Protein AF-A0A9E4IPT0-F1 (afdb_monomer_lite)

Sequence (83 aa):
MPRELTYPVQAKLIEDVAWYVDADGGLDVDRLLVAFQAFFREHSEHWLGRFDYAEAGPQLILQAFLQRVVNGGGRIEREYGLG

Secondary structure (DSSP, 8-state):
---PPPHHHHHTT---TTTTB-TTSSB-HHHHHHHHHHHHHHHHHHHHTT-S-TTTHHHHHHHHHHHHHHHTT----------

Radius of gyration: 15.43 Å; chains: 1; bounding box: 28×45×4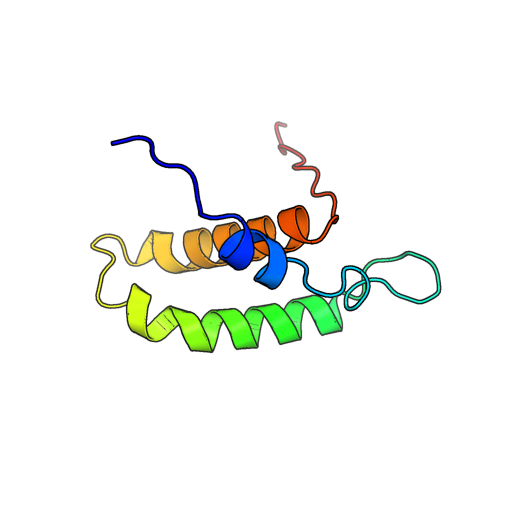2 Å

Structure (mmCIF, N/CA/C/O backbone):
data_AF-A0A9E4IPT0-F1
#
_entry.id   AF-A0A9E4IPT0-F1
#
loop_
_atom_site.group_PDB
_atom_site.id
_atom_site.type_symbol
_atom_site.label_atom_id
_atom_site.label_alt_id
_atom_site.label_comp_id
_atom_site.label_asym_id
_atom_site.label_entity_id
_atom_site.label_seq_id
_atom_site.pdbx_PDB_ins_code
_atom_site.Cartn_x
_atom_site.Cartn_y
_atom_site.Cartn_z
_atom_site.occupancy
_atom_site.B_iso_or_equiv
_atom_site.auth_seq_id
_atom_site.auth_comp_id
_atom_site.auth_asym_id
_atom_site.auth_atom_id
_atom_site.pdbx_PDB_model_num
ATOM 1 N N . MET A 1 1 ? 14.654 -16.271 23.999 1.00 44.81 1 MET A N 1
ATOM 2 C CA . MET A 1 1 ? 13.930 -16.701 22.783 1.00 44.81 1 MET A CA 1
ATOM 3 C C . MET A 1 1 ? 14.347 -15.761 21.658 1.00 44.81 1 MET A C 1
ATOM 5 O O . MET A 1 1 ? 13.999 -14.586 21.765 1.00 44.81 1 MET A O 1
ATOM 9 N N . PRO A 1 2 ? 15.151 -16.179 20.663 1.00 45.75 2 PRO A N 1
ATOM 10 C CA . PRO A 1 2 ? 15.462 -15.303 19.540 1.00 45.75 2 PRO A CA 1
ATOM 11 C C . PRO A 1 2 ? 14.216 -15.159 18.656 1.00 45.75 2 PRO A C 1
ATOM 13 O O . PRO A 1 2 ? 13.514 -16.135 18.399 1.00 45.75 2 PRO A O 1
ATOM 16 N N . ARG A 1 3 ? 13.908 -13.922 18.257 1.00 51.41 3 ARG A N 1
ATOM 17 C CA . ARG A 1 3 ? 12.752 -13.549 17.428 1.00 51.41 3 ARG A CA 1
ATOM 18 C C . ARG A 1 3 ? 13.128 -13.586 15.945 1.00 51.41 3 ARG A C 1
ATOM 20 O O . ARG A 1 3 ? 13.035 -12.568 15.271 1.00 51.41 3 ARG A O 1
ATOM 27 N N . GLU A 1 4 ? 13.600 -14.721 15.449 1.00 54.66 4 GLU A N 1
ATOM 28 C CA . GLU A 1 4 ? 13.869 -14.870 14.017 1.00 54.66 4 GLU A CA 1
ATOM 29 C C . GLU A 1 4 ? 12.763 -15.700 13.367 1.00 54.66 4 GLU A C 1
ATOM 31 O O . GLU A 1 4 ? 12.470 -16.825 13.777 1.00 54.66 4 GLU A O 1
ATOM 36 N N . LEU A 1 5 ? 12.106 -15.092 12.375 1.00 50.25 5 LEU A N 1
ATOM 37 C CA . LEU A 1 5 ? 11.144 -15.750 11.498 1.00 50.25 5 LEU A CA 1
ATOM 38 C C . LEU A 1 5 ? 11.837 -16.932 10.819 1.00 50.25 5 LEU A C 1
ATOM 40 O O . LEU A 1 5 ? 12.861 -16.780 10.162 1.00 50.25 5 LEU A O 1
ATOM 44 N N . THR A 1 6 ? 11.276 -18.123 10.996 1.00 48.19 6 THR A N 1
ATOM 45 C CA . THR A 1 6 ? 11.810 -19.361 10.433 1.00 48.19 6 THR A CA 1
ATOM 46 C C . THR A 1 6 ? 11.809 -19.259 8.902 1.00 48.19 6 THR A C 1
ATOM 48 O O . THR A 1 6 ? 10.781 -18.942 8.305 1.00 48.19 6 THR A O 1
ATOM 51 N N . TYR A 1 7 ? 12.942 -19.575 8.271 1.00 52.81 7 TYR A N 1
ATOM 52 C CA . TYR A 1 7 ? 13.203 -19.574 6.820 1.00 52.81 7 TYR A CA 1
ATOM 53 C C . TYR A 1 7 ? 12.019 -19.949 5.884 1.00 52.81 7 TYR A C 1
ATOM 55 O O . TYR A 1 7 ? 11.808 -19.247 4.894 1.00 52.81 7 TYR A O 1
ATOM 63 N N . PRO A 1 8 ? 11.173 -20.970 6.159 1.00 48.97 8 PRO A N 1
ATOM 64 C CA . PRO A 1 8 ? 10.018 -21.278 5.305 1.00 48.97 8 PRO A CA 1
ATOM 65 C C . PRO A 1 8 ? 8.918 -20.199 5.276 1.00 48.97 8 PRO A C 1
ATOM 67 O O . PRO A 1 8 ? 8.170 -20.136 4.303 1.00 48.97 8 PRO A O 1
ATOM 70 N N . VAL A 1 9 ? 8.802 -19.3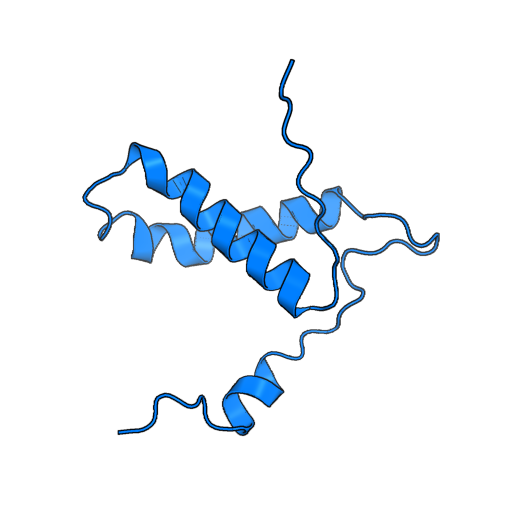42 6.299 1.00 53.25 9 VAL A N 1
ATOM 71 C CA . VAL A 1 9 ? 7.854 -18.209 6.303 1.00 53.25 9 VAL A CA 1
ATOM 72 C C . VAL A 1 9 ? 8.375 -17.071 5.424 1.00 53.25 9 VAL A C 1
ATOM 74 O O . VAL A 1 9 ? 7.601 -16.487 4.672 1.00 53.25 9 VAL A O 1
ATOM 77 N N . GLN A 1 10 ? 9.688 -16.812 5.446 1.00 48.22 10 GLN A N 1
ATOM 78 C CA . GLN A 1 10 ? 10.329 -15.862 4.528 1.00 48.22 10 GLN A CA 1
ATOM 79 C C . GLN A 1 10 ? 10.243 -16.326 3.069 1.00 48.22 10 GLN A C 1
ATOM 81 O O . GLN A 1 10 ? 9.957 -15.514 2.197 1.00 48.22 10 GLN A O 1
ATOM 86 N N . ALA A 1 11 ? 10.408 -17.626 2.800 1.00 52.03 11 ALA A N 1
ATOM 87 C CA . ALA A 1 11 ? 10.314 -18.171 1.444 1.00 52.03 11 ALA A CA 1
ATOM 88 C C . ALA A 1 11 ? 8.902 -18.054 0.832 1.00 52.03 11 ALA A C 1
ATOM 90 O O . ALA A 1 11 ? 8.775 -17.931 -0.381 1.00 52.03 11 ALA A O 1
ATOM 91 N N . LYS A 1 12 ? 7.841 -18.046 1.656 1.00 49.03 12 LYS A N 1
ATOM 92 C CA . LYS A 1 12 ? 6.462 -17.780 1.199 1.00 49.03 12 LYS A CA 1
ATOM 93 C C . LYS A 1 12 ? 6.156 -16.298 0.963 1.00 49.03 12 LYS A C 1
ATOM 95 O O . LYS A 1 12 ? 5.138 -15.994 0.355 1.00 49.03 12 LYS A O 1
ATOM 100 N N . LEU A 1 13 ? 7.003 -15.396 1.457 1.00 52.12 13 LEU A N 1
ATOM 101 C CA . LEU A 1 13 ? 6.884 -13.944 1.286 1.00 52.12 13 LEU A CA 1
ATOM 102 C C . LEU A 1 13 ? 7.598 -13.428 0.030 1.00 52.12 13 LEU A C 1
ATOM 104 O O . LEU A 1 13 ? 7.593 -12.225 -0.216 1.00 52.12 13 LEU A O 1
ATOM 108 N N . ILE A 1 14 ? 8.196 -14.322 -0.763 1.00 48.78 14 ILE A N 1
ATOM 109 C CA . ILE A 1 14 ? 8.665 -14.015 -2.113 1.00 48.78 14 ILE A CA 1
ATOM 110 C C . ILE A 1 14 ? 7.429 -14.025 -3.018 1.00 48.78 14 ILE A C 1
ATOM 112 O O . ILE A 1 14 ? 7.135 -15.006 -3.697 1.00 48.78 14 ILE A O 1
ATOM 116 N N . GLU A 1 15 ? 6.638 -12.959 -2.940 1.00 53.75 15 GLU A N 1
ATOM 117 C CA . GLU A 1 15 ? 5.632 -12.679 -3.957 1.00 53.75 15 GLU A CA 1
ATOM 118 C C . GLU A 1 15 ? 6.311 -12.183 -5.226 1.00 53.75 15 GLU A C 1
ATOM 120 O O . GLU A 1 15 ? 7.289 -11.442 -5.164 1.00 53.75 15 GLU A O 1
ATOM 125 N N . ASP A 1 16 ? 5.785 -12.618 -6.369 1.00 54.41 16 ASP A N 1
ATOM 126 C CA . ASP A 1 16 ? 6.276 -12.263 -7.694 1.00 54.41 16 ASP A CA 1
ATOM 127 C C . ASP A 1 16 ? 6.308 -10.732 -7.850 1.00 54.41 16 ASP A C 1
ATOM 129 O O . ASP A 1 16 ? 5.282 -10.054 -7.838 1.00 54.41 16 ASP A O 1
ATOM 133 N N . VAL A 1 17 ? 7.513 -10.177 -7.917 1.00 58.75 17 VAL A N 1
ATOM 134 C CA . VAL A 1 17 ? 7.841 -8.770 -7.623 1.00 58.75 17 VAL A CA 1
ATOM 135 C C . VAL A 1 17 ? 7.476 -7.773 -8.736 1.00 58.75 17 VAL A C 1
ATOM 137 O O . VAL A 1 17 ? 7.762 -6.583 -8.627 1.00 58.75 17 VAL A O 1
ATOM 140 N N . ALA A 1 18 ? 6.842 -8.240 -9.817 1.00 65.94 18 ALA A N 1
ATOM 141 C CA . ALA A 1 18 ? 6.632 -7.469 -11.048 1.00 65.94 18 ALA A CA 1
ATOM 142 C C . ALA A 1 18 ? 5.158 -7.170 -11.387 1.00 65.94 18 ALA A C 1
ATOM 144 O O . ALA A 1 18 ? 4.880 -6.590 -12.432 1.00 65.94 18 ALA A O 1
ATOM 145 N N . TRP A 1 19 ? 4.183 -7.554 -10.554 1.00 78.31 19 TRP A N 1
ATOM 146 C CA . TRP A 1 19 ? 2.768 -7.448 -10.952 1.00 78.31 19 TRP A CA 1
ATOM 147 C C . TRP A 1 19 ? 2.238 -6.005 -11.030 1.00 78.31 19 TRP A C 1
ATOM 149 O O . TRP A 1 19 ? 1.285 -5.764 -11.774 1.00 78.31 19 TRP A O 1
ATOM 159 N N . TYR A 1 20 ? 2.846 -5.066 -10.292 1.00 80.00 20 TYR A N 1
ATOM 160 C CA . TYR A 1 20 ? 2.515 -3.629 -10.281 1.00 80.00 20 TYR A CA 1
ATOM 161 C C . TYR A 1 20 ? 3.473 -2.772 -11.123 1.00 80.00 20 TYR A C 1
ATOM 163 O O . TYR A 1 20 ? 3.435 -1.545 -11.031 1.00 80.00 20 TYR A O 1
ATOM 171 N N . VAL A 1 21 ? 4.346 -3.398 -11.914 1.00 81.50 21 VAL A N 1
ATOM 172 C CA . VAL A 1 21 ? 5.250 -2.711 -12.841 1.00 81.50 21 VAL A CA 1
ATOM 173 C C . VAL A 1 21 ? 4.735 -2.955 -14.257 1.00 81.50 21 VAL A C 1
ATOM 175 O O . VAL A 1 21 ? 4.426 -4.092 -14.621 1.00 81.50 21 VAL A O 1
ATOM 178 N N . ASP A 1 22 ? 4.577 -1.890 -15.036 1.00 81.19 22 ASP A N 1
ATOM 179 C CA . ASP A 1 22 ? 4.175 -1.995 -16.436 1.00 81.19 22 ASP A CA 1
ATOM 180 C C . ASP A 1 22 ? 5.336 -2.502 -17.319 1.00 81.19 22 ASP A C 1
ATOM 182 O O . ASP A 1 22 ? 6.470 -2.691 -16.871 1.00 81.19 22 ASP A O 1
ATOM 186 N N . ALA A 1 23 ? 5.055 -2.762 -18.599 1.00 81.00 23 ALA A N 1
ATOM 187 C CA . ALA A 1 23 ? 6.072 -3.241 -19.538 1.00 81.00 23 ALA A CA 1
ATOM 188 C C . ALA A 1 23 ? 7.182 -2.207 -19.816 1.00 81.00 23 ALA A C 1
ATOM 190 O O . ALA A 1 23 ? 8.269 -2.586 -20.253 1.00 81.00 23 ALA A O 1
ATOM 191 N N . ASP A 1 24 ? 6.915 -0.930 -19.544 1.00 80.88 24 ASP A N 1
ATOM 192 C CA . ASP A 1 24 ? 7.818 0.199 -19.749 1.00 80.88 24 ASP A CA 1
ATOM 193 C C . ASP A 1 24 ? 8.653 0.510 -18.484 1.00 80.88 24 ASP A C 1
ATOM 195 O O . ASP A 1 24 ? 9.496 1.411 -18.491 1.00 80.88 24 ASP A O 1
ATOM 199 N N . GLY A 1 25 ? 8.468 -0.259 -17.401 1.00 74.75 25 GLY A N 1
ATOM 200 C CA . GLY A 1 25 ? 9.155 -0.091 -16.116 1.00 74.75 25 GLY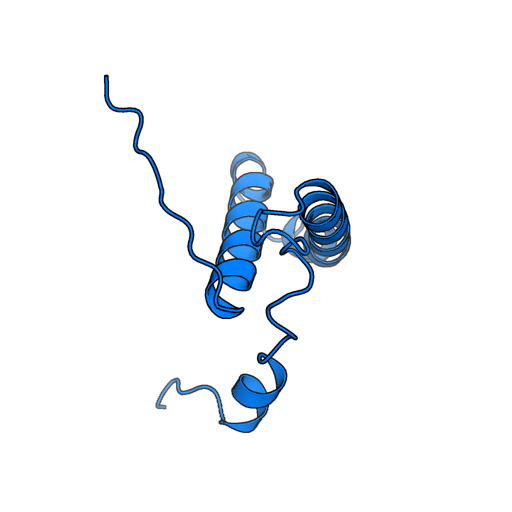 A CA 1
ATOM 201 C C . GLY A 1 25 ? 8.534 0.969 -15.199 1.00 74.75 25 GLY A C 1
ATOM 202 O O . GLY A 1 25 ? 9.094 1.269 -14.142 1.00 74.75 25 GLY A O 1
ATOM 203 N N . GLY A 1 26 ? 7.398 1.541 -15.595 1.00 80.56 26 GLY A N 1
ATOM 204 C CA . GLY A 1 26 ? 6.570 2.433 -14.799 1.00 80.56 26 GLY A CA 1
ATOM 205 C C . GLY A 1 26 ? 5.692 1.690 -13.792 1.00 80.56 26 GLY A C 1
ATOM 206 O O . GLY A 1 26 ? 5.620 0.461 -13.753 1.00 80.56 26 GLY A O 1
ATOM 207 N N . LEU A 1 27 ? 5.039 2.458 -12.922 1.00 83.00 27 LEU A N 1
ATOM 208 C CA . LEU A 1 27 ? 4.122 1.928 -11.918 1.00 83.00 27 LEU A CA 1
ATOM 209 C C . LEU A 1 27 ? 2.722 1.774 -12.521 1.00 83.00 27 LEU A C 1
ATOM 211 O O . LEU A 1 27 ? 2.098 2.767 -12.897 1.00 83.00 27 LEU A O 1
ATOM 215 N N . ASP A 1 28 ? 2.184 0.557 -12.510 1.00 88.94 28 ASP A N 1
ATOM 216 C CA . ASP A 1 28 ? 0.773 0.306 -12.806 1.00 88.94 28 ASP A CA 1
ATOM 217 C C . ASP A 1 28 ? -0.070 0.671 -11.570 1.00 88.94 28 ASP A C 1
ATOM 219 O O . ASP A 1 28 ? -0.316 -0.138 -10.665 1.00 88.94 28 ASP A O 1
ATOM 223 N N . VAL A 1 29 ? -0.464 1.946 -11.506 1.00 87.19 29 VAL A N 1
ATOM 224 C CA . VAL A 1 29 ? -1.229 2.517 -10.388 1.00 87.19 29 VAL A CA 1
ATOM 225 C C . VAL A 1 29 ? -2.588 1.835 -10.241 1.00 87.19 29 VAL A C 1
ATOM 227 O O . VAL A 1 29 ? -3.024 1.591 -9.116 1.00 87.19 29 VAL A O 1
ATOM 230 N N . ASP A 1 30 ? -3.240 1.479 -11.348 1.00 90.44 30 ASP A N 1
ATOM 231 C CA . ASP A 1 30 ? -4.560 0.849 -11.321 1.00 90.44 30 ASP A CA 1
ATOM 232 C C . ASP A 1 30 ? -4.494 -0.521 -10.645 1.00 90.44 30 ASP A C 1
ATOM 234 O O . ASP A 1 30 ? -5.271 -0.805 -9.726 1.00 90.44 30 ASP A O 1
ATOM 238 N N . ARG A 1 31 ? -3.514 -1.354 -11.015 1.00 88.00 31 ARG A N 1
ATOM 239 C CA . ARG A 1 31 ? -3.290 -2.635 -10.330 1.00 88.00 31 ARG A CA 1
ATOM 240 C C . ARG A 1 31 ? -2.969 -2.433 -8.860 1.00 88.00 31 ARG A C 1
ATOM 242 O O . ARG A 1 31 ? -3.498 -3.161 -8.018 1.00 88.00 31 ARG A O 1
ATOM 249 N N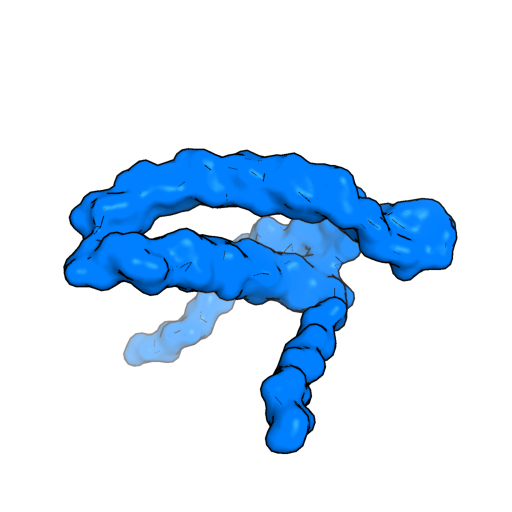 . LEU A 1 32 ? -2.123 -1.457 -8.537 1.00 87.31 32 LEU A N 1
ATOM 250 C CA . LEU A 1 32 ? -1.717 -1.184 -7.161 1.00 87.31 32 LEU A CA 1
ATOM 251 C C . LEU A 1 32 ? -2.916 -0.778 -6.290 1.00 87.31 32 LEU A C 1
ATOM 253 O O . LEU A 1 32 ? -3.061 -1.272 -5.171 1.00 87.31 32 LEU A O 1
ATOM 257 N N . LEU A 1 33 ? -3.825 0.041 -6.824 1.00 90.12 33 LEU A N 1
ATOM 258 C CA . LEU A 1 33 ? -5.069 0.425 -6.156 1.00 90.12 33 LEU A CA 1
ATOM 259 C C . LEU A 1 33 ? -6.041 -0.748 -6.003 1.00 90.12 33 LEU A C 1
ATOM 261 O O . LEU A 1 33 ? -6.681 -0.871 -4.958 1.00 90.12 33 LEU A O 1
ATOM 265 N N . VAL A 1 34 ? -6.161 -1.619 -7.008 1.00 92.00 34 VAL A N 1
ATOM 266 C CA . VAL A 1 34 ? -6.994 -2.832 -6.917 1.00 92.00 34 VAL A CA 1
ATOM 267 C C . VAL A 1 34 ? -6.468 -3.770 -5.828 1.00 92.00 34 VAL A C 1
ATOM 269 O O . VAL A 1 34 ? -7.239 -4.249 -4.993 1.00 92.00 34 VAL A O 1
ATOM 272 N N . ALA A 1 35 ? -5.155 -3.991 -5.783 1.00 89.00 35 ALA A N 1
ATOM 273 C CA . ALA A 1 35 ? -4.525 -4.806 -4.753 1.00 89.00 35 ALA A CA 1
ATOM 274 C C . ALA A 1 35 ? -4.662 -4.183 -3.359 1.00 89.00 35 ALA A C 1
ATOM 276 O O . ALA A 1 35 ? -4.933 -4.900 -2.396 1.00 89.00 35 ALA A O 1
ATOM 277 N N . PHE A 1 36 ? -4.542 -2.856 -3.247 1.00 89.12 36 PHE A N 1
ATOM 278 C CA . PHE A 1 36 ? -4.768 -2.160 -1.985 1.00 89.12 36 PHE A CA 1
ATOM 279 C C . PHE A 1 36 ? -6.204 -2.337 -1.490 1.00 89.12 36 PHE A C 1
ATOM 281 O O . PHE A 1 36 ? -6.405 -2.625 -0.318 1.00 89.12 36 PHE A O 1
ATOM 288 N N . GLN A 1 37 ? -7.209 -2.223 -2.361 1.00 90.25 37 GLN A N 1
ATOM 289 C CA . GLN A 1 37 ? -8.613 -2.436 -1.988 1.00 90.25 37 GLN A CA 1
ATOM 290 C C . GLN A 1 37 ? -8.874 -3.870 -1.513 1.00 90.25 37 GLN A C 1
ATOM 292 O O . GLN A 1 37 ? -9.608 -4.079 -0.545 1.00 90.25 37 GLN A O 1
ATOM 297 N N . ALA A 1 38 ? -8.264 -4.861 -2.173 1.00 89.19 38 ALA A N 1
ATOM 298 C CA . ALA A 1 38 ? -8.346 -6.256 -1.754 1.00 89.19 38 ALA A CA 1
ATOM 299 C C . ALA A 1 38 ? -7.695 -6.467 -0.377 1.00 89.19 38 ALA A C 1
ATOM 301 O O . ALA A 1 38 ? -8.346 -6.995 0.523 1.00 89.19 38 ALA A O 1
ATOM 302 N N . PHE A 1 39 ? -6.466 -5.969 -0.197 1.00 86.50 39 PHE A N 1
ATOM 303 C CA . PHE A 1 39 ? -5.730 -6.004 1.069 1.00 86.50 39 PHE A CA 1
ATOM 304 C C . PHE A 1 39 ? -6.496 -5.292 2.190 1.00 86.50 39 PHE A C 1
ATOM 306 O O . PHE A 1 39 ? -6.625 -5.807 3.299 1.00 86.50 39 PHE A O 1
ATOM 313 N N . PHE A 1 40 ? -7.050 -4.117 1.894 1.00 85.31 40 PHE A N 1
ATOM 314 C CA . PHE A 1 40 ? -7.837 -3.341 2.834 1.00 85.31 40 PHE A CA 1
ATOM 315 C C . PHE A 1 40 ? -9.056 -4.135 3.286 1.00 85.31 40 PHE A C 1
ATOM 317 O O . PHE A 1 40 ? -9.232 -4.285 4.482 1.00 85.31 40 PHE A O 1
ATOM 324 N N . ARG A 1 41 ? -9.852 -4.705 2.374 1.00 85.06 41 ARG A N 1
ATOM 325 C CA . ARG A 1 41 ? -11.042 -5.494 2.735 1.00 85.06 41 ARG A CA 1
ATOM 326 C C . ARG A 1 41 ? -10.702 -6.744 3.552 1.00 85.06 41 ARG A C 1
ATOM 328 O O . ARG A 1 41 ? -11.438 -7.080 4.472 1.00 85.06 41 ARG A O 1
ATOM 335 N N . GLU A 1 42 ? -9.606 -7.424 3.224 1.00 84.38 42 GLU A N 1
ATOM 336 C CA . GLU A 1 42 ? -9.165 -8.626 3.941 1.00 84.38 42 GLU A CA 1
ATOM 337 C C . GLU A 1 42 ? -8.719 -8.316 5.377 1.00 84.38 42 GLU A C 1
ATOM 339 O O . GLU A 1 42 ? -8.996 -9.077 6.305 1.00 84.38 42 GLU A O 1
ATOM 344 N N . HIS A 1 43 ? -8.048 -7.182 5.582 1.00 76.00 43 HIS A N 1
ATOM 345 C CA . HIS A 1 43 ? -7.475 -6.837 6.880 1.00 76.00 43 HIS A CA 1
ATOM 346 C C . HIS A 1 43 ? -8.314 -5.836 7.682 1.00 76.00 43 HIS A C 1
ATOM 348 O O . HIS A 1 43 ? -8.170 -5.776 8.902 1.00 76.00 43 HIS A O 1
ATOM 354 N N . SER A 1 44 ? -9.234 -5.096 7.061 1.00 71.94 44 SER A N 1
ATOM 355 C CA . SER A 1 44 ? -10.023 -4.060 7.733 1.00 71.94 44 SER A CA 1
ATOM 356 C C . SER A 1 44 ? -10.893 -4.639 8.837 1.00 71.94 44 SER A C 1
ATOM 358 O O . SER A 1 44 ? -10.927 -4.081 9.925 1.00 71.94 44 SER A O 1
ATOM 360 N N . GLU A 1 45 ? -11.549 -5.779 8.621 1.00 67.62 45 GLU A N 1
ATOM 361 C CA . GLU A 1 45 ? -12.462 -6.357 9.620 1.00 67.62 45 GLU A CA 1
ATOM 362 C C . GLU A 1 45 ? -11.732 -6.811 10.892 1.00 67.62 45 GLU A C 1
ATOM 364 O O . GLU A 1 45 ? -12.209 -6.585 12.003 1.00 67.62 45 GLU A O 1
ATOM 369 N N . HIS A 1 46 ? -10.532 -7.384 10.752 1.00 65.31 46 HIS A N 1
ATOM 370 C CA . HIS A 1 46 ? -9.735 -7.840 11.895 1.00 65.31 46 HIS A CA 1
ATOM 371 C C . HIS A 1 46 ? -9.091 -6.673 12.668 1.00 65.31 46 HIS A C 1
ATOM 373 O O . HIS A 1 46 ? -8.779 -6.806 13.853 1.00 65.31 46 HIS A O 1
ATOM 379 N N . TRP A 1 47 ? -8.884 -5.531 12.004 1.00 62.31 47 TRP A N 1
ATOM 380 C CA . TRP A 1 47 ? -8.184 -4.369 12.557 1.00 62.31 47 TRP A CA 1
ATOM 381 C C . TRP A 1 47 ? -9.152 -3.308 13.110 1.00 62.31 47 TRP A C 1
ATOM 383 O O . TRP A 1 47 ? -8.871 -2.720 14.153 1.00 62.31 47 TRP A O 1
ATOM 393 N N . LEU A 1 48 ? -10.332 -3.128 12.505 1.00 60.88 48 LEU A N 1
ATOM 394 C CA . LEU A 1 48 ? -11.369 -2.188 12.961 1.00 60.88 48 LEU A CA 1
ATOM 395 C C . LEU A 1 48 ? -11.892 -2.501 14.371 1.00 60.88 48 LEU A C 1
ATOM 397 O O . LEU A 1 48 ? -12.274 -1.586 15.090 1.00 60.88 48 LEU A O 1
ATOM 401 N N . GLY A 1 49 ? -11.871 -3.767 14.797 1.00 60.28 49 GLY A N 1
ATOM 402 C CA . GLY A 1 49 ? -12.253 -4.156 16.161 1.00 60.28 49 GLY A CA 1
ATOM 403 C C . GLY A 1 49 ? -11.142 -4.025 17.211 1.00 60.28 49 GLY A C 1
ATOM 404 O O . GLY A 1 49 ? -11.408 -4.238 18.390 1.00 60.28 49 GLY A O 1
ATOM 405 N N . ARG A 1 50 ? -9.896 -3.737 16.804 1.00 58.41 50 ARG A N 1
ATOM 406 C CA . ARG A 1 50 ? -8.702 -3.827 17.669 1.00 58.41 50 ARG A CA 1
ATOM 407 C C . ARG A 1 50 ? -7.957 -2.508 17.853 1.00 58.41 50 ARG A C 1
ATOM 409 O O . ARG A 1 50 ? -7.076 -2.433 18.705 1.00 58.41 50 ARG A O 1
ATOM 416 N N . PHE A 1 51 ? -8.277 -1.493 17.057 1.00 60.81 51 PHE A N 1
ATOM 417 C CA . PHE A 1 51 ? -7.714 -0.163 17.225 1.00 60.81 51 PHE A CA 1
ATOM 418 C C . PHE A 1 51 ? -8.562 0.682 18.165 1.00 60.81 51 PHE A C 1
ATOM 420 O O . PHE A 1 51 ? -9.646 1.124 17.799 1.00 60.81 51 PHE A O 1
ATOM 427 N N . ASP A 1 52 ? -7.992 1.028 19.316 1.00 57.34 52 ASP A N 1
ATOM 428 C CA . ASP A 1 52 ? -8.513 2.093 20.183 1.00 57.34 52 ASP A CA 1
ATOM 429 C C . ASP A 1 52 ? -8.439 3.489 19.515 1.00 57.34 52 ASP A C 1
ATOM 431 O O . ASP A 1 52 ? -8.992 4.460 20.024 1.00 57.34 52 ASP A O 1
ATOM 435 N N . TYR A 1 53 ? -7.780 3.590 18.351 1.00 59.88 53 TYR A N 1
ATOM 436 C CA . TYR A 1 53 ? -7.618 4.801 17.540 1.00 59.88 53 TYR A CA 1
ATOM 437 C C . TYR A 1 53 ? -8.141 4.590 16.113 1.00 59.88 53 TYR A C 1
ATOM 439 O O . TYR A 1 53 ? -7.374 4.372 15.171 1.00 59.88 53 TYR A O 1
ATOM 447 N N . ALA A 1 54 ? -9.462 4.678 15.946 1.00 62.53 54 ALA A N 1
ATOM 448 C CA . ALA A 1 54 ? -10.130 4.509 14.652 1.00 62.53 54 ALA A CA 1
ATOM 449 C C . ALA A 1 54 ? -9.619 5.483 13.569 1.00 62.53 54 ALA A C 1
ATOM 451 O O . ALA A 1 54 ? -9.541 5.121 12.396 1.00 62.53 54 ALA A O 1
ATOM 452 N N . GLU A 1 55 ? -9.208 6.690 13.962 1.00 67.88 55 GLU A N 1
ATOM 453 C CA . GLU A 1 55 ? -8.733 7.739 13.049 1.00 67.88 55 GLU A CA 1
ATOM 454 C C . GLU A 1 55 ? -7.399 7.389 12.370 1.00 67.88 55 GLU A C 1
ATOM 456 O O . GLU A 1 55 ? -7.161 7.773 11.227 1.00 67.88 55 GLU A O 1
ATOM 461 N N . ALA A 1 56 ? -6.537 6.618 13.042 1.00 69.19 56 ALA A N 1
ATOM 462 C CA . ALA A 1 56 ? -5.241 6.203 12.504 1.00 69.19 56 ALA A CA 1
ATOM 463 C C . ALA A 1 56 ? -5.308 4.883 11.713 1.00 69.19 56 ALA A C 1
ATOM 465 O O . ALA A 1 56 ? -4.379 4.564 10.968 1.00 69.19 56 ALA A O 1
ATOM 466 N N . GLY A 1 57 ? -6.398 4.118 11.847 1.00 74.31 57 GLY A N 1
ATOM 467 C CA . GLY A 1 57 ? -6.574 2.800 11.229 1.00 74.31 57 GLY A CA 1
ATOM 468 C C . GLY A 1 57 ? -6.320 2.775 9.714 1.00 74.31 57 GLY A C 1
ATOM 469 O O . GLY A 1 57 ? -5.500 1.971 9.264 1.00 74.31 57 GLY A O 1
ATOM 470 N N . PRO A 1 58 ? -6.929 3.675 8.917 1.00 77.12 58 PRO A N 1
ATOM 471 C CA . PRO A 1 58 ? -6.704 3.724 7.471 1.00 77.12 58 PRO A CA 1
ATOM 472 C C . PRO A 1 58 ? -5.237 3.977 7.099 1.00 77.12 58 PRO A C 1
ATOM 474 O O . PRO A 1 58 ? -4.698 3.318 6.210 1.00 77.12 58 PRO A O 1
ATOM 477 N N . GLN A 1 59 ? -4.570 4.882 7.822 1.00 81.44 59 GLN A N 1
ATOM 478 C CA . GLN A 1 59 ? -3.168 5.223 7.582 1.00 81.44 59 GLN A CA 1
ATOM 479 C C . GLN A 1 59 ? -2.234 4.051 7.908 1.00 81.44 59 GLN A C 1
ATOM 481 O O . GLN A 1 59 ? -1.266 3.812 7.188 1.00 81.44 59 GLN A O 1
ATOM 486 N N . LEU A 1 60 ? -2.518 3.295 8.971 1.00 82.56 60 LEU A N 1
ATOM 487 C CA . LEU A 1 60 ? -1.723 2.128 9.360 1.00 82.56 60 LEU A CA 1
ATOM 488 C C . LEU A 1 60 ? -1.873 0.971 8.367 1.00 82.56 60 LEU A C 1
ATOM 490 O O . LEU A 1 60 ? -0.880 0.328 8.028 1.00 82.56 60 LEU A O 1
ATOM 494 N N . ILE A 1 61 ? -3.084 0.739 7.851 1.00 83.25 61 ILE A N 1
ATOM 495 C CA . ILE A 1 61 ? -3.321 -0.268 6.806 1.00 83.25 61 ILE A CA 1
ATOM 496 C C . ILE A 1 61 ? -2.595 0.129 5.514 1.00 83.25 61 ILE A C 1
ATOM 498 O O . ILE A 1 61 ? -1.951 -0.716 4.891 1.00 83.25 61 ILE A O 1
ATOM 502 N N . LEU A 1 62 ? -2.617 1.416 5.151 1.00 86.62 62 LEU A N 1
ATOM 503 C CA . LEU A 1 62 ? -1.830 1.937 4.033 1.00 86.62 62 LEU A CA 1
ATOM 504 C C . LEU A 1 62 ? -0.328 1.707 4.247 1.00 86.62 62 LEU A C 1
ATOM 506 O O . LEU A 1 62 ? 0.344 1.189 3.360 1.00 86.62 62 LEU A O 1
ATOM 510 N N . GLN A 1 63 ? 0.210 2.029 5.425 1.00 86.06 63 GLN A N 1
ATOM 511 C CA . GLN A 1 63 ? 1.626 1.790 5.723 1.00 86.06 63 GLN A CA 1
ATOM 512 C C . GLN A 1 63 ? 2.006 0.305 5.646 1.00 86.06 63 GLN A C 1
ATOM 5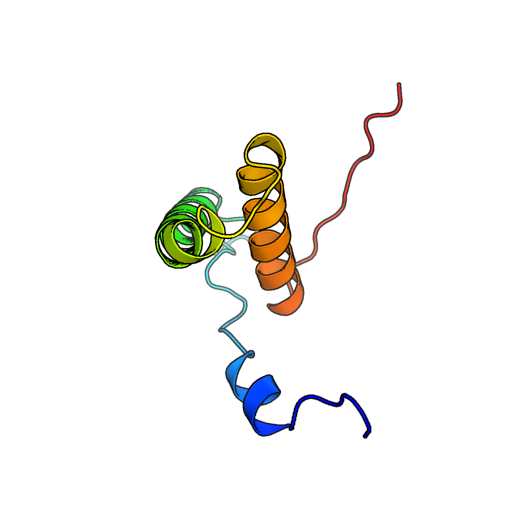14 O O . GLN A 1 63 ? 3.052 -0.018 5.085 1.00 86.06 63 GLN A O 1
ATOM 519 N N . ALA A 1 64 ? 1.166 -0.597 6.160 1.00 85.19 64 ALA A N 1
ATOM 520 C CA . ALA A 1 64 ? 1.393 -2.039 6.073 1.00 85.19 64 ALA A CA 1
ATOM 521 C C . ALA A 1 64 ? 1.405 -2.530 4.616 1.00 85.19 64 ALA A C 1
ATOM 523 O O . ALA A 1 64 ? 2.272 -3.317 4.230 1.00 85.19 64 ALA A O 1
ATOM 524 N N . PHE A 1 65 ? 0.490 -2.020 3.790 1.00 86.81 65 PHE A N 1
ATOM 525 C CA . PHE A 1 65 ? 0.454 -2.325 2.364 1.00 86.81 65 PHE A CA 1
ATOM 526 C C . PHE A 1 65 ? 1.710 -1.825 1.633 1.00 86.81 65 PHE A C 1
ATOM 528 O O . PHE A 1 65 ? 2.340 -2.576 0.894 1.00 86.81 65 PHE A O 1
ATOM 535 N N . LEU A 1 66 ? 2.141 -0.589 1.887 1.00 85.88 66 LEU A N 1
ATOM 536 C CA . LEU A 1 66 ? 3.365 -0.043 1.291 1.00 85.88 66 LEU A CA 1
ATOM 537 C C . LEU A 1 66 ? 4.618 -0.808 1.741 1.00 85.88 66 LEU A C 1
ATOM 539 O O . LEU A 1 66 ? 5.531 -1.025 0.946 1.00 85.88 66 LEU A O 1
ATOM 543 N N . GLN A 1 67 ? 4.655 -1.280 2.989 1.00 80.81 67 GLN A N 1
ATOM 544 C CA . GLN A 1 67 ? 5.737 -2.142 3.461 1.00 80.81 67 GLN A CA 1
ATOM 545 C C . GLN A 1 67 ? 5.786 -3.467 2.688 1.00 80.81 67 GLN A C 1
ATOM 547 O O . GLN A 1 67 ? 6.874 -3.948 2.381 1.00 80.81 67 GLN A O 1
ATOM 552 N N . ARG A 1 68 ? 4.632 -4.046 2.328 1.00 81.94 68 ARG A N 1
ATOM 553 C CA . ARG A 1 68 ? 4.567 -5.235 1.463 1.00 81.94 68 ARG A CA 1
ATOM 554 C C . ARG A 1 68 ? 5.148 -4.959 0.075 1.00 81.94 68 ARG A C 1
ATOM 556 O O . ARG A 1 68 ? 5.909 -5.785 -0.414 1.00 81.94 68 ARG A O 1
ATOM 563 N N . VAL A 1 69 ? 4.852 -3.801 -0.516 1.00 80.75 69 VAL A N 1
ATOM 564 C CA . VAL A 1 69 ? 5.426 -3.382 -1.810 1.00 80.75 69 VAL A CA 1
ATOM 565 C C . VAL A 1 69 ? 6.955 -3.285 -1.731 1.00 80.75 69 VAL A C 1
ATOM 567 O O . VAL A 1 69 ? 7.652 -3.805 -2.596 1.00 80.75 69 VAL A O 1
ATOM 570 N N . VAL A 1 70 ? 7.499 -2.698 -0.659 1.00 78.38 70 VAL A N 1
ATOM 571 C CA . VAL A 1 70 ? 8.960 -2.631 -0.446 1.00 78.38 70 VAL A CA 1
ATOM 572 C C . VAL A 1 70 ? 9.570 -4.018 -0.238 1.00 78.38 70 VAL A C 1
ATOM 574 O O . VAL A 1 70 ? 10.626 -4.324 -0.788 1.00 78.38 70 VAL A O 1
ATOM 577 N N . ASN A 1 71 ? 8.900 -4.883 0.526 1.00 73.00 71 ASN A N 1
ATOM 578 C CA . ASN A 1 71 ? 9.353 -6.259 0.740 1.00 73.00 71 ASN A CA 1
ATOM 579 C C . ASN A 1 71 ? 9.347 -7.079 -0.563 1.00 73.00 71 ASN A C 1
ATOM 581 O O . ASN A 1 71 ? 10.167 -7.979 -0.713 1.00 73.00 71 ASN A O 1
ATOM 585 N N . GLY A 1 72 ? 8.468 -6.736 -1.507 1.00 68.12 72 GLY A N 1
ATOM 586 C CA . GLY A 1 72 ? 8.429 -7.264 -2.870 1.00 68.12 72 GLY A CA 1
ATOM 587 C C . GLY A 1 72 ? 9.422 -6.597 -3.826 1.00 68.12 72 GLY A C 1
ATOM 588 O O . GLY A 1 72 ? 9.184 -6.586 -5.022 1.00 68.12 72 GLY A O 1
ATOM 589 N N . GLY A 1 73 ? 10.508 -5.990 -3.342 1.00 70.25 73 GLY A N 1
ATOM 590 C CA . GLY A 1 73 ? 11.550 -5.409 -4.198 1.00 70.25 73 GLY A CA 1
ATOM 591 C C . GLY A 1 73 ? 11.224 -4.032 -4.788 1.00 70.25 73 GLY A C 1
ATOM 592 O O . GLY A 1 73 ? 12.051 -3.474 -5.509 1.00 70.25 73 GLY A O 1
ATOM 593 N N . GLY A 1 74 ? 10.064 -3.450 -4.469 1.00 72.00 74 GLY A N 1
ATOM 594 C CA . GLY A 1 74 ? 9.746 -2.063 -4.803 1.00 72.00 74 GLY A CA 1
ATOM 595 C C . GLY A 1 74 ? 10.573 -1.054 -3.996 1.00 72.00 74 GLY A C 1
ATOM 596 O O . GLY A 1 74 ? 11.022 -1.327 -2.883 1.00 72.00 74 GLY A O 1
ATOM 597 N N . ARG A 1 75 ? 10.740 0.160 -4.534 1.00 69.00 75 ARG A N 1
ATOM 598 C CA . ARG A 1 75 ? 11.333 1.296 -3.813 1.00 69.00 75 ARG A CA 1
ATOM 599 C C . ARG A 1 75 ? 10.275 2.368 -3.595 1.00 69.00 75 ARG A C 1
ATOM 601 O O . ARG A 1 75 ? 9.630 2.795 -4.544 1.00 69.00 75 ARG A O 1
ATOM 608 N N . ILE A 1 76 ? 10.132 2.825 -2.354 1.00 73.75 76 ILE A N 1
ATOM 609 C CA . ILE A 1 76 ? 9.280 3.966 -2.010 1.00 73.75 76 ILE A CA 1
ATOM 610 C C . ILE A 1 76 ? 10.175 5.058 -1.446 1.00 73.75 76 ILE A C 1
ATOM 612 O O . ILE A 1 76 ? 10.764 4.896 -0.377 1.00 73.75 76 ILE A O 1
ATOM 616 N N . GLU A 1 77 ? 10.262 6.173 -2.158 1.00 75.94 77 GLU A N 1
ATOM 617 C CA . GLU A 1 77 ? 10.876 7.390 -1.641 1.00 75.94 77 GLU A CA 1
ATOM 618 C C . GLU A 1 77 ? 9.783 8.253 -1.016 1.00 75.94 77 GLU A C 1
ATOM 620 O O . GLU A 1 77 ? 8.716 8.452 -1.594 1.00 75.94 77 GLU A O 1
ATOM 625 N N . ARG A 1 78 ? 10.020 8.714 0.214 1.00 71.38 78 ARG A N 1
ATOM 626 C CA . ARG A 1 78 ? 9.114 9.639 0.894 1.00 71.38 78 ARG A CA 1
ATOM 627 C C . ARG A 1 78 ? 9.636 11.042 0.658 1.00 71.38 78 ARG A C 1
ATOM 629 O O . ARG A 1 78 ? 10.648 11.419 1.244 1.00 71.38 78 ARG A O 1
ATOM 636 N N . GLU A 1 79 ? 8.946 11.808 -0.170 1.00 71.81 79 GLU A N 1
ATOM 637 C CA . GLU A 1 79 ? 9.185 13.241 -0.234 1.00 71.81 79 GLU A CA 1
ATOM 638 C C . GLU A 1 79 ? 8.511 13.890 0.979 1.00 71.81 79 GLU A C 1
ATOM 640 O O . GLU A 1 79 ? 7.287 13.879 1.125 1.00 71.81 7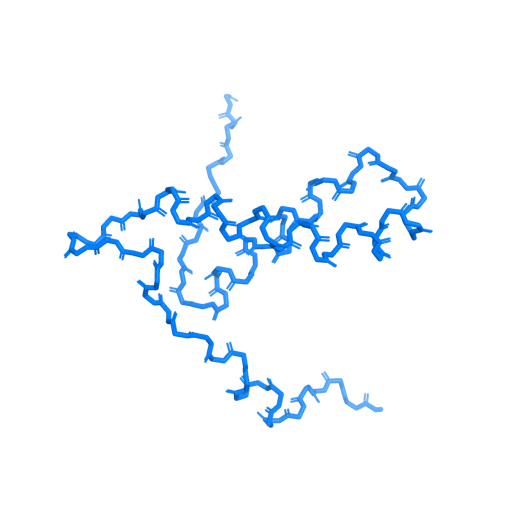9 GLU A O 1
ATOM 645 N N . TYR A 1 80 ? 9.321 14.399 1.906 1.00 57.69 80 TYR A N 1
ATOM 646 C CA . TYR A 1 80 ? 8.818 15.279 2.950 1.00 57.69 80 TYR A CA 1
ATOM 647 C C . TYR A 1 80 ? 8.568 16.643 2.312 1.00 57.69 80 TYR A C 1
ATOM 649 O O . TYR A 1 80 ? 9.518 17.352 1.992 1.00 57.69 80 TYR A O 1
ATOM 657 N N . GLY A 1 81 ? 7.296 17.016 2.154 1.00 53.00 81 GLY A N 1
ATOM 658 C CA . GLY A 1 81 ? 6.885 18.381 1.823 1.00 53.00 81 GLY A CA 1
ATOM 659 C C . GLY A 1 81 ? 7.157 19.328 2.992 1.00 53.00 81 GLY A C 1
ATOM 660 O O . GLY A 1 81 ? 6.230 19.788 3.652 1.00 53.00 81 GLY A O 1
ATOM 661 N N . LEU A 1 82 ? 8.430 19.562 3.299 1.00 51.97 82 LEU A N 1
ATOM 662 C CA . LEU A 1 82 ? 8.861 20.696 4.101 1.00 51.97 82 LEU A CA 1
ATOM 663 C C . LEU A 1 82 ? 8.963 21.881 3.141 1.00 51.97 82 LEU A C 1
ATOM 665 O O . LEU A 1 82 ? 9.878 21.937 2.321 1.00 51.97 82 LEU A O 1
ATOM 669 N N . GLY A 1 83 ? 7.975 22.771 3.205 1.00 48.06 83 GLY A N 1
ATOM 670 C CA . GLY A 1 83 ? 8.164 24.152 2.762 1.00 48.06 83 GLY A CA 1
ATOM 671 C C . GLY A 1 83 ? 9.133 24.884 3.680 1.00 48.06 83 GLY A C 1
ATOM 672 O O . GLY A 1 83 ? 9.226 24.492 4.868 1.00 48.06 83 GLY A O 1
#

Foldseek 3Di:
DDPDDPPVVLVVLQDQLPPQADPVRDGNVVVLVVVLVVQCVVCVVVQVVPDPCNPCSVVVSVVVSVVSNVSSVDDDDDDDPDD

pLDDT: mean 70.9, std 14.19, range [44.81, 92.0]